Protein AF-A0AAN9UQK8-F1 (afdb_monomer_lite)

Radius of gyration: 13.16 Å; chains: 1; bounding box: 25×40×31 Å

Organism: NCBI:txid117547

Secondary structure (DSSP, 8-state):
-----HHHHHHHHHTT--SEEEEEES-HHHHHHHHHHHTTSSSEEEEEE--SS-HHHHHHHHHHHHT-TTS----

Sequence (75 aa):
MSFESPRKTATAIATGQPDLIVLAGRHLSKVQETADALKETSTKVRGLQLELISQRAVRAAANAIDAWDDVPRSY

pLDDT: mean 84.01, std 12.2, range [35.19, 94.25]

Structure (mmCIF, N/CA/C/O backbone):
data_AF-A0AAN9UQK8-F1
#
_entry.id   AF-A0AAN9UQK8-F1
#
loop_
_atom_site.group_PDB
_atom_site.id
_atom_site.type_symbol
_atom_site.label_atom_id
_atom_site.label_alt_id
_atom_site.label_comp_id
_atom_site.label_asym_id
_atom_site.label_entity_id
_atom_site.label_seq_id
_atom_site.pdbx_PDB_ins_code
_atom_site.Cartn_x
_atom_site.Cartn_y
_atom_site.Cartn_z
_atom_site.occupancy
_atom_site.B_iso_or_equiv
_atom_site.auth_seq_id
_atom_site.auth_comp_id
_atom_site.auth_asym_id
_atom_site.auth_atom_id
_atom_site.pdbx_PDB_model_num
ATOM 1 N N . MET A 1 1 ? -2.875 26.193 -9.290 1.00 35.19 1 MET A N 1
ATOM 2 C CA . MET A 1 1 ? -3.491 24.851 -9.293 1.00 35.19 1 MET A CA 1
ATOM 3 C C . MET A 1 1 ? -2.838 24.063 -8.173 1.00 35.19 1 MET A C 1
ATOM 5 O O . MET A 1 1 ? -1.687 23.670 -8.312 1.00 35.19 1 MET A O 1
ATOM 9 N N . SER A 1 2 ? -3.487 23.982 -7.012 1.00 44.75 2 SER A N 1
ATOM 10 C CA . SER A 1 2 ? -2.934 23.276 -5.854 1.00 44.75 2 SER A CA 1
ATOM 11 C C . SER A 1 2 ? -2.896 21.790 -6.185 1.00 44.75 2 SER A C 1
ATOM 13 O O . SER A 1 2 ? -3.948 21.184 -6.352 1.00 44.75 2 SER A O 1
ATOM 15 N N . PHE A 1 3 ? -1.700 21.222 -6.344 1.00 41.44 3 PHE A N 1
ATOM 16 C CA . PHE A 1 3 ? -1.541 19.773 -6.409 1.00 41.44 3 PHE A CA 1
ATOM 17 C C . PHE A 1 3 ? -2.073 19.217 -5.091 1.00 41.44 3 PHE A C 1
ATOM 19 O O . PHE A 1 3 ? -1.522 19.482 -4.023 1.00 41.44 3 PHE A O 1
ATOM 26 N N . GLU A 1 4 ? -3.204 18.532 -5.159 1.00 53.47 4 GLU A N 1
ATOM 27 C CA . GLU A 1 4 ? -3.813 17.902 -4.005 1.00 53.47 4 GLU A CA 1
ATOM 28 C C . GLU A 1 4 ? -2.845 16.824 -3.510 1.00 53.47 4 GLU A C 1
ATOM 30 O O . GLU A 1 4 ? -2.526 15.875 -4.227 1.00 53.47 4 GLU A O 1
ATOM 35 N N . SER A 1 5 ? -2.250 17.046 -2.334 1.00 67.12 5 SER A N 1
ATOM 36 C CA . SER A 1 5 ? -1.207 16.160 -1.822 1.00 67.12 5 SER A CA 1
ATOM 37 C C . SER A 1 5 ? -1.756 14.735 -1.707 1.00 67.12 5 SER A C 1
ATOM 39 O O . SER A 1 5 ? -2.826 14.568 -1.122 1.00 67.12 5 SER A O 1
ATOM 41 N N . PRO A 1 6 ? -1.024 13.699 -2.156 1.00 66.19 6 PRO A N 1
ATOM 42 C CA . PRO A 1 6 ? -1.486 12.304 -2.137 1.00 66.19 6 PRO A CA 1
ATOM 43 C C . PRO A 1 6 ? -1.934 11.810 -0.748 1.00 66.19 6 PRO A C 1
ATOM 45 O O . PRO A 1 6 ? -2.759 10.905 -0.647 1.00 66.19 6 PRO A O 1
ATOM 48 N N . ARG A 1 7 ? -1.473 12.460 0.332 1.00 72.75 7 ARG A N 1
ATOM 49 C CA . ARG A 1 7 ? -1.986 12.253 1.697 1.00 72.75 7 ARG A CA 1
ATOM 50 C C . ARG A 1 7 ? -3.477 12.568 1.845 1.00 72.75 7 ARG A C 1
ATOM 52 O O . ARG A 1 7 ? -4.172 11.796 2.488 1.00 72.75 7 ARG A O 1
ATOM 59 N N . LYS A 1 8 ? -3.983 13.663 1.262 1.00 78.56 8 LYS A N 1
ATOM 60 C CA . LYS A 1 8 ? -5.395 14.062 1.412 1.00 78.56 8 LYS A CA 1
ATOM 61 C C . LYS A 1 8 ? -6.341 13.023 0.821 1.00 78.56 8 LYS A C 1
ATOM 63 O O . LYS A 1 8 ? -7.323 12.672 1.466 1.00 78.56 8 LYS A O 1
ATOM 68 N N . THR A 1 9 ? -6.021 12.499 -0.360 1.00 82.56 9 THR A N 1
ATOM 69 C CA . THR A 1 9 ? -6.812 11.445 -1.005 1.00 82.56 9 THR A CA 1
ATOM 70 C C . THR A 1 9 ? -6.821 10.174 -0.163 1.00 82.56 9 THR A C 1
ATOM 72 O O . THR A 1 9 ? -7.881 9.602 0.067 1.00 82.56 9 THR A O 1
ATOM 75 N N . ALA A 1 10 ? -5.663 9.760 0.357 1.00 81.50 10 ALA A N 1
ATOM 76 C CA . ALA A 1 10 ? -5.574 8.556 1.176 1.00 81.50 10 ALA A CA 1
ATOM 77 C C . ALA A 1 10 ? -6.363 8.685 2.494 1.00 81.50 10 ALA A C 1
ATOM 79 O O . ALA A 1 10 ? -7.080 7.761 2.869 1.00 81.50 10 ALA A O 1
ATOM 80 N N . THR A 1 11 ? -6.311 9.847 3.156 1.00 82.94 11 THR A N 1
ATOM 81 C CA . THR A 1 11 ? -7.125 10.116 4.353 1.00 82.94 11 THR A CA 1
ATOM 82 C C . THR A 1 11 ? -8.619 10.131 4.032 1.00 82.94 11 THR A C 1
ATOM 84 O O . THR A 1 11 ? -9.401 9.573 4.793 1.00 82.94 11 THR A O 1
ATOM 87 N N . ALA A 1 12 ? -9.023 10.715 2.899 1.00 85.88 12 ALA A N 1
ATOM 88 C CA . ALA A 1 12 ? -10.420 10.721 2.468 1.00 85.88 12 ALA A CA 1
ATOM 89 C C . ALA A 1 12 ? -10.950 9.314 2.147 1.00 85.88 12 ALA A C 1
ATOM 91 O O . ALA A 1 12 ? -12.115 9.044 2.398 1.00 85.88 12 ALA A O 1
ATOM 92 N N . ILE A 1 13 ? -10.112 8.409 1.635 1.00 86.00 13 ILE A N 1
ATOM 93 C CA . ILE A 1 13 ? -10.487 7.003 1.415 1.00 86.00 13 ILE A CA 1
ATOM 94 C C . ILE A 1 13 ? -10.600 6.257 2.751 1.00 86.00 13 ILE A C 1
ATOM 96 O O . ILE A 1 13 ? -11.525 5.470 2.939 1.00 86.00 13 ILE A O 1
ATOM 100 N N . ALA A 1 14 ? -9.701 6.532 3.699 1.00 86.19 14 ALA A N 1
ATOM 101 C CA . ALA A 1 14 ? -9.715 5.885 5.009 1.00 86.19 14 ALA A CA 1
ATOM 102 C C . ALA A 1 14 ? -10.978 6.200 5.836 1.00 86.19 14 ALA A C 1
ATOM 104 O O . ALA A 1 14 ? -11.367 5.391 6.675 1.00 86.19 14 ALA A O 1
ATOM 105 N N . THR A 1 15 ? -11.674 7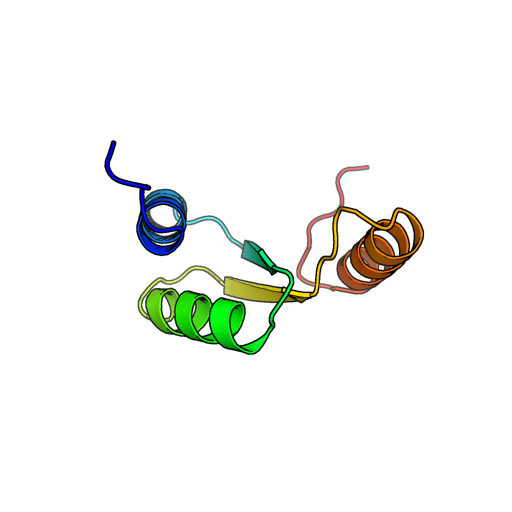.319 5.584 1.00 86.00 15 THR A N 1
ATOM 106 C CA . THR A 1 15 ? -12.965 7.607 6.249 1.00 86.00 15 THR A CA 1
ATOM 107 C C . THR A 1 15 ? -14.061 6.609 5.876 1.00 86.00 15 THR A C 1
ATOM 109 O O . THR A 1 15 ? -14.961 6.373 6.678 1.00 86.00 15 THR A O 1
ATOM 112 N N . GLY A 1 16 ? -13.961 5.985 4.698 1.00 85.69 16 GLY A N 1
ATOM 113 C CA . GLY A 1 16 ? -14.842 4.904 4.262 1.00 85.69 16 GLY A CA 1
ATOM 114 C C . GLY A 1 16 ? -14.577 3.566 4.954 1.00 85.69 16 GLY A C 1
ATOM 115 O O . GLY A 1 16 ? -15.248 2.596 4.626 1.00 85.69 16 GLY A O 1
ATOM 116 N N . GLN A 1 17 ? -13.605 3.510 5.876 1.00 84.81 17 GLN A N 1
ATOM 117 C CA . GLN A 1 17 ? -13.201 2.316 6.625 1.00 84.81 17 GLN A CA 1
ATOM 118 C C . GLN A 1 17 ? -13.023 1.068 5.742 1.00 84.81 17 GLN A C 1
ATOM 120 O O . GLN A 1 17 ? -13.590 0.018 6.043 1.00 84.81 17 GLN A O 1
ATOM 125 N N . PRO A 1 18 ? -12.255 1.147 4.639 1.00 88.88 18 PRO A N 1
ATOM 126 C CA . PRO A 1 18 ? -11.937 -0.051 3.880 1.00 88.88 18 PRO A CA 1
ATOM 127 C C . PRO A 1 18 ? -11.100 -1.006 4.740 1.00 88.88 18 PRO A C 1
ATOM 129 O O . PRO A 1 18 ? -10.321 -0.571 5.595 1.00 88.88 18 PRO A O 1
ATOM 132 N N . ASP A 1 19 ? -11.205 -2.302 4.456 1.00 88.38 19 ASP A N 1
ATOM 133 C CA . ASP A 1 19 ? -10.424 -3.327 5.156 1.00 88.38 19 ASP A CA 1
ATOM 134 C C . ASP A 1 19 ? -8.916 -3.194 4.882 1.00 88.38 19 ASP A C 1
ATOM 136 O O . ASP A 1 19 ? -8.089 -3.468 5.755 1.00 88.38 19 ASP A O 1
ATOM 140 N N . LEU A 1 20 ? -8.550 -2.749 3.673 1.00 89.56 20 LEU A N 1
ATOM 141 C CA . LEU A 1 20 ? -7.168 -2.606 3.221 1.00 89.56 20 LEU A CA 1
ATOM 142 C C . LEU A 1 20 ? -7.004 -1.432 2.244 1.00 89.56 20 LEU A C 1
ATOM 144 O O . LEU A 1 20 ? -7.730 -1.320 1.259 1.00 89.56 20 LEU A O 1
ATOM 148 N N . ILE A 1 21 ? -5.978 -0.609 2.466 1.00 91.12 21 ILE A N 1
ATOM 149 C CA . ILE A 1 21 ? -5.470 0.378 1.505 1.00 91.12 21 ILE A CA 1
ATOM 150 C C . ILE A 1 21 ? -4.068 -0.037 1.053 1.00 91.12 21 ILE A C 1
ATOM 152 O O . ILE A 1 21 ? -3.160 -0.218 1.868 1.00 91.12 21 ILE A O 1
ATOM 156 N N . VAL A 1 22 ? -3.870 -0.128 -0.264 1.00 91.75 22 VAL A N 1
ATOM 157 C CA . VAL A 1 22 ? -2.554 -0.360 -0.875 1.00 91.75 22 VAL A CA 1
ATOM 158 C C . VAL A 1 22 ? -2.002 0.961 -1.405 1.00 91.75 22 VAL A C 1
ATOM 160 O O . VAL A 1 22 ? -2.500 1.514 -2.383 1.00 91.75 22 VAL A O 1
ATOM 163 N N . LEU A 1 23 ? -0.956 1.474 -0.762 1.00 91.62 23 LEU A N 1
ATOM 164 C CA . LEU A 1 23 ? -0.265 2.687 -1.187 1.00 91.62 23 LEU A CA 1
ATOM 165 C C . LEU A 1 23 ? 0.849 2.327 -2.169 1.00 91.62 23 LEU A C 1
ATOM 167 O O . LEU A 1 23 ? 1.932 1.896 -1.772 1.00 91.62 23 LEU A O 1
ATOM 171 N N . ALA A 1 24 ? 0.587 2.515 -3.459 1.00 91.88 24 ALA A N 1
ATOM 172 C CA . ALA A 1 24 ? 1.545 2.227 -4.516 1.00 91.88 24 ALA A CA 1
ATOM 173 C C . ALA A 1 24 ? 2.358 3.470 -4.903 1.00 91.88 24 ALA A C 1
ATOM 175 O O . ALA A 1 24 ? 1.802 4.520 -5.229 1.00 91.88 24 ALA A O 1
ATOM 176 N N . GLY A 1 25 ? 3.686 3.361 -4.909 1.00 90.38 25 GLY A N 1
ATOM 177 C CA . GLY A 1 25 ? 4.548 4.472 -5.300 1.00 90.38 25 GLY A CA 1
ATOM 178 C C . GLY A 1 25 ? 5.963 4.057 -5.679 1.00 90.38 25 GLY A C 1
ATOM 179 O O . GLY A 1 25 ? 6.446 2.990 -5.313 1.00 90.38 25 GLY A O 1
ATOM 180 N N . ARG A 1 26 ? 6.663 4.938 -6.400 1.00 89.38 26 ARG A N 1
ATOM 181 C CA . ARG A 1 26 ? 8.035 4.677 -6.876 1.00 89.38 26 ARG A CA 1
ATOM 182 C C . ARG A 1 26 ? 9.067 4.613 -5.747 1.00 89.38 26 ARG A C 1
ATOM 184 O O . ARG A 1 26 ? 10.052 3.884 -5.847 1.00 89.38 26 ARG A O 1
ATOM 191 N N . HIS A 1 27 ? 8.843 5.387 -4.685 1.00 89.25 27 HIS A N 1
ATOM 192 C CA . HIS A 1 27 ? 9.748 5.502 -3.543 1.00 89.25 27 HIS A CA 1
ATOM 193 C C . HIS A 1 27 ? 9.061 5.000 -2.281 1.00 89.25 27 HIS A C 1
ATOM 195 O O . HIS A 1 27 ? 8.150 5.653 -1.770 1.00 89.25 27 HIS A O 1
ATOM 201 N N . LEU A 1 28 ? 9.545 3.874 -1.757 1.00 86.75 28 LEU A N 1
ATOM 202 C CA . LEU A 1 28 ? 9.011 3.268 -0.538 1.00 86.75 28 LEU A CA 1
ATOM 203 C C . LEU A 1 28 ? 9.071 4.211 0.668 1.00 86.75 28 LEU A C 1
ATOM 205 O O . LEU A 1 28 ? 8.153 4.206 1.473 1.00 86.75 28 LEU A O 1
ATOM 209 N N . SER A 1 29 ? 10.080 5.081 0.761 1.00 87.12 29 SER A N 1
ATOM 210 C CA . SER A 1 29 ? 10.189 6.061 1.850 1.00 87.12 29 SER A CA 1
ATOM 211 C C . SER A 1 29 ? 9.004 7.033 1.902 1.00 87.12 29 SER A C 1
ATOM 213 O O . SER A 1 29 ? 8.420 7.238 2.961 1.00 87.12 29 SER A O 1
ATOM 215 N N . LYS A 1 30 ? 8.590 7.580 0.752 1.00 86.19 30 LYS A N 1
ATOM 216 C CA . LYS A 1 30 ? 7.434 8.493 0.659 1.00 86.19 30 LYS A CA 1
ATOM 217 C C . LYS A 1 30 ? 6.101 7.769 0.863 1.00 86.19 30 LYS A C 1
ATOM 219 O O . LYS A 1 30 ? 5.152 8.335 1.405 1.00 86.19 30 LYS A O 1
ATOM 224 N N . VAL A 1 31 ? 6.034 6.515 0.418 1.00 88.75 31 VAL A N 1
ATOM 225 C CA . VAL A 1 31 ? 4.888 5.633 0.666 1.00 88.75 31 VAL A CA 1
ATOM 226 C C . VAL A 1 31 ? 4.749 5.365 2.163 1.00 88.75 31 VAL A C 1
ATOM 228 O O . VAL A 1 31 ? 3.653 5.501 2.697 1.00 88.75 31 VAL A O 1
ATOM 231 N N . GLN A 1 32 ? 5.854 5.070 2.850 1.00 87.25 32 GLN A N 1
ATOM 232 C CA . GLN A 1 32 ? 5.863 4.809 4.284 1.00 87.25 32 GLN A CA 1
ATOM 233 C C . GLN A 1 32 ? 5.450 6.043 5.091 1.00 87.25 32 GLN A C 1
ATOM 235 O O . GLN A 1 32 ? 4.607 5.922 5.967 1.00 87.25 32 GLN A O 1
ATOM 240 N N . GLU A 1 33 ? 5.933 7.236 4.736 1.00 88.12 33 GLU A N 1
ATOM 241 C CA . GLU A 1 33 ? 5.508 8.491 5.378 1.00 88.12 33 GLU A CA 1
ATOM 242 C C . GLU A 1 33 ? 3.985 8.707 5.280 1.00 88.12 33 GLU A C 1
ATOM 244 O O . GLU A 1 33 ? 3.339 9.208 6.204 1.00 88.12 33 GLU A O 1
ATOM 249 N N . THR A 1 34 ? 3.391 8.306 4.152 1.00 86.19 34 THR A N 1
ATOM 250 C CA . THR A 1 34 ? 1.938 8.356 3.942 1.00 86.19 34 THR A CA 1
ATOM 251 C C . THR A 1 34 ? 1.219 7.236 4.696 1.00 86.19 34 THR A C 1
ATOM 253 O O . THR A 1 34 ? 0.141 7.471 5.226 1.00 86.19 34 THR A O 1
ATOM 256 N N . ALA A 1 35 ? 1.805 6.043 4.806 1.00 87.62 35 ALA A N 1
ATOM 257 C CA . ALA A 1 35 ? 1.252 4.958 5.616 1.00 87.62 35 ALA A CA 1
ATOM 258 C C . ALA A 1 35 ? 1.250 5.316 7.109 1.00 87.62 35 ALA A C 1
ATOM 260 O O . ALA A 1 35 ? 0.261 5.094 7.801 1.00 87.62 35 ALA A O 1
ATOM 261 N N . ASP A 1 36 ? 2.324 5.943 7.588 1.00 87.31 36 ASP A N 1
ATOM 262 C CA . ASP A 1 36 ? 2.456 6.409 8.966 1.00 87.31 36 ASP A CA 1
ATOM 263 C C . ASP A 1 36 ? 1.390 7.458 9.315 1.00 87.31 36 ASP A C 1
ATOM 265 O O . ASP A 1 36 ? 0.890 7.472 10.435 1.00 87.31 36 ASP A O 1
ATOM 269 N N . ALA A 1 37 ? 0.970 8.272 8.340 1.00 85.62 37 ALA A N 1
ATOM 270 C CA . ALA A 1 37 ? -0.149 9.209 8.471 1.00 85.62 37 ALA A CA 1
ATOM 271 C C . ALA A 1 37 ? -1.489 8.553 8.800 1.00 85.62 37 ALA A C 1
ATOM 273 O O . ALA A 1 37 ? -2.365 9.185 9.383 1.00 85.62 37 ALA A O 1
ATOM 274 N N . LEU A 1 38 ? -1.674 7.334 8.301 1.00 84.44 38 LEU A N 1
ATOM 275 C CA . LEU A 1 38 ? -2.938 6.610 8.318 1.00 84.44 38 LEU A CA 1
ATOM 276 C C . LEU A 1 38 ? -2.973 5.577 9.446 1.00 84.44 38 LEU A C 1
ATOM 278 O O . LEU A 1 38 ? -4.002 4.938 9.631 1.00 84.44 38 LEU A O 1
ATOM 282 N N . LYS A 1 39 ? -1.892 5.438 10.228 1.00 81.75 39 LYS A N 1
ATOM 283 C CA . LYS A 1 39 ? -1.829 4.534 11.390 1.00 81.75 39 LYS A CA 1
ATOM 284 C C . LYS A 1 39 ? -2.901 4.812 12.438 1.00 81.75 39 LYS A C 1
ATOM 286 O O . LYS A 1 39 ? -3.252 3.907 13.181 1.00 81.75 39 LYS A O 1
ATOM 291 N N . GLU A 1 40 ? -3.399 6.044 12.509 1.00 78.25 40 GLU A N 1
ATOM 292 C CA . GLU A 1 40 ? -4.472 6.408 13.441 1.00 78.25 40 GLU A CA 1
ATOM 293 C C . GLU A 1 40 ? -5.860 5.954 12.965 1.00 78.25 40 GLU A C 1
ATOM 295 O O . GLU A 1 40 ? -6.841 6.068 13.694 1.00 78.25 40 GLU A O 1
ATOM 300 N N . THR A 1 41 ? -5.958 5.423 11.745 1.00 80.38 41 THR A N 1
ATOM 301 C CA . THR A 1 41 ? -7.189 4.833 11.215 1.00 80.38 41 THR A CA 1
ATOM 302 C C . THR A 1 41 ? -7.225 3.334 11.514 1.00 80.38 41 THR A C 1
ATOM 304 O O . THR A 1 41 ? -6.188 2.681 11.595 1.00 80.38 41 THR A O 1
ATOM 307 N N . SER A 1 42 ? -8.420 2.759 11.666 1.00 82.88 42 SER A N 1
ATOM 308 C CA . SER A 1 42 ? -8.605 1.312 11.879 1.00 82.88 42 SER A CA 1
ATOM 309 C C . SER A 1 42 ? -8.316 0.461 10.632 1.00 82.88 42 SER A C 1
ATOM 311 O O . SER A 1 42 ? -8.331 -0.767 10.701 1.00 82.88 42 SER A O 1
ATOM 313 N N . THR A 1 43 ? -8.058 1.101 9.493 1.00 87.19 43 THR A N 1
ATOM 314 C CA . THR A 1 43 ? -7.804 0.467 8.201 1.00 87.19 43 THR A CA 1
ATOM 315 C C . THR A 1 43 ? -6.380 -0.078 8.115 1.00 87.19 43 THR A C 1
ATOM 317 O O . THR A 1 43 ? -5.410 0.617 8.426 1.00 87.19 43 THR A O 1
ATOM 320 N N . LYS A 1 44 ? -6.216 -1.306 7.604 1.00 89.50 44 LYS A N 1
ATOM 321 C CA . LYS A 1 44 ? -4.883 -1.844 7.299 1.00 89.50 44 LYS A CA 1
ATOM 322 C C . LYS A 1 44 ? -4.273 -1.080 6.124 1.00 89.50 44 LYS A C 1
ATOM 324 O O . LYS A 1 44 ? -4.923 -0.878 5.100 1.00 89.50 44 LYS A O 1
ATOM 329 N N . VAL A 1 45 ? -2.997 -0.714 6.226 1.00 91.12 45 VAL A N 1
ATOM 330 C CA . VAL A 1 45 ? -2.272 -0.027 5.148 1.00 91.12 45 VAL A CA 1
ATOM 331 C C . VAL A 1 45 ? -1.027 -0.820 4.771 1.00 91.12 45 VAL A C 1
ATOM 333 O O . VAL A 1 45 ? -0.213 -1.149 5.632 1.00 91.12 45 VAL A O 1
ATOM 336 N N . ARG A 1 46 ? -0.854 -1.108 3.477 1.00 91.25 46 ARG A N 1
ATOM 337 C CA . ARG A 1 46 ? 0.352 -1.749 2.927 1.00 91.25 46 ARG A CA 1
ATOM 338 C C . ARG A 1 46 ? 0.994 -0.862 1.869 1.00 91.25 46 ARG A C 1
ATOM 340 O O . ARG A 1 46 ? 0.317 -0.346 0.984 1.00 91.25 46 ARG A O 1
ATOM 347 N N . GLY A 1 47 ? 2.311 -0.700 1.951 1.00 91.25 47 GLY A N 1
ATOM 348 C CA . GLY A 1 47 ? 3.094 -0.025 0.921 1.00 91.25 47 GLY A CA 1
ATOM 349 C C . GLY 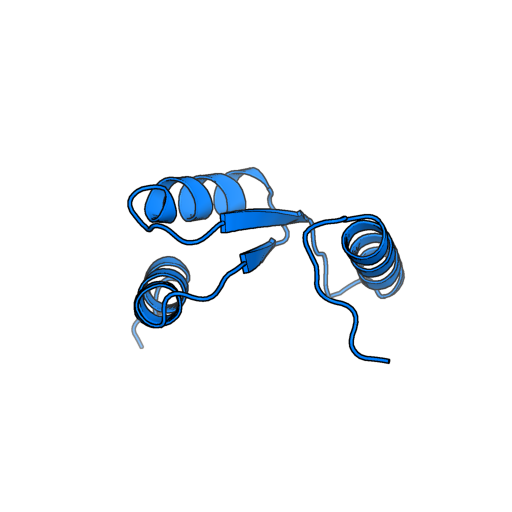A 1 47 ? 3.482 -0.980 -0.206 1.00 91.25 47 GLY A C 1
ATOM 350 O O . GLY A 1 47 ? 3.883 -2.113 0.051 1.00 91.25 47 GLY A O 1
ATOM 351 N N . LEU A 1 48 ? 3.406 -0.5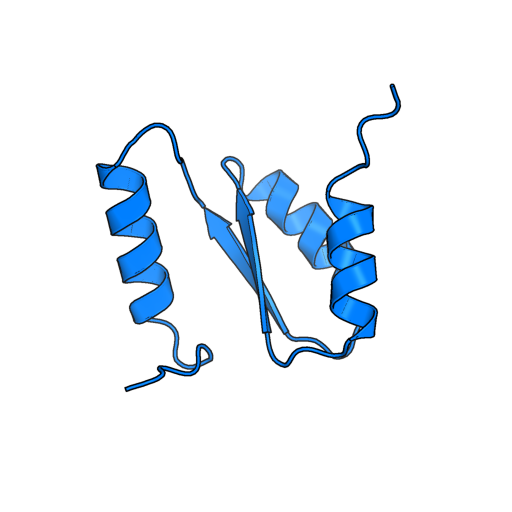11 -1.449 1.00 92.38 48 LEU A N 1
ATOM 352 C CA . LEU A 1 48 ? 3.841 -1.245 -2.633 1.00 92.38 48 LEU A CA 1
ATOM 353 C C . LEU A 1 48 ? 4.792 -0.384 -3.456 1.00 92.38 48 LEU A C 1
ATOM 355 O O . LEU A 1 48 ? 4.452 0.731 -3.859 1.00 92.38 48 LEU A O 1
ATOM 359 N N . GLN A 1 49 ? 5.977 -0.914 -3.754 1.00 91.69 49 GLN A N 1
ATOM 360 C CA . GLN A 1 49 ? 6.832 -0.274 -4.740 1.00 91.69 49 GLN A CA 1
ATOM 361 C C . GLN A 1 49 ? 6.272 -0.544 -6.135 1.00 91.69 49 GLN A C 1
ATOM 363 O O . GLN A 1 49 ? 6.216 -1.689 -6.576 1.00 91.69 49 GLN A O 1
ATOM 368 N N . LEU A 1 50 ? 5.871 0.517 -6.828 1.00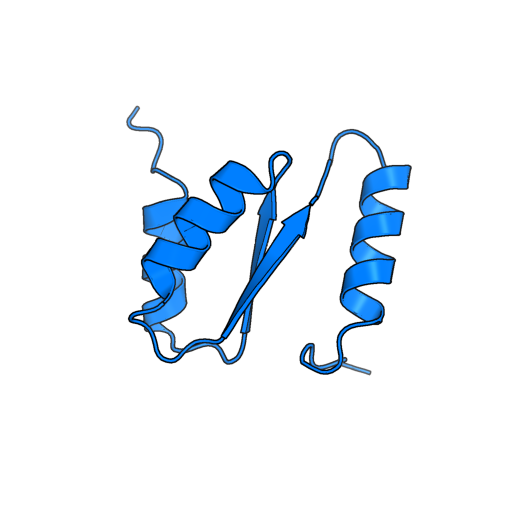 92.00 50 LEU A N 1
ATOM 369 C CA . LEU A 1 50 ? 5.302 0.432 -8.165 1.00 92.00 50 LEU A CA 1
ATOM 370 C C . LEU A 1 50 ? 5.952 1.466 -9.074 1.00 92.00 50 LEU A C 1
ATOM 372 O O . LEU A 1 50 ? 5.977 2.664 -8.784 1.00 92.00 50 LEU A O 1
ATOM 376 N N . GLU A 1 51 ? 6.454 0.977 -10.199 1.00 90.44 51 GLU A N 1
ATOM 377 C CA . GLU A 1 51 ? 6.951 1.791 -11.294 1.00 90.44 51 GLU A CA 1
ATOM 378 C C . GLU A 1 51 ? 6.045 1.514 -12.503 1.00 90.44 51 GLU A C 1
ATOM 380 O O . GLU A 1 51 ? 5.959 0.380 -12.970 1.00 90.44 51 GLU A O 1
ATOM 385 N N . LEU A 1 52 ? 5.304 2.537 -12.939 1.00 92.00 52 LEU A N 1
ATOM 386 C CA . LEU A 1 52 ? 4.269 2.417 -13.973 1.00 92.00 52 LEU A CA 1
ATOM 387 C C . LEU A 1 52 ? 4.810 2.590 -15.399 1.00 92.00 52 LEU A C 1
ATOM 389 O O . LEU A 1 52 ? 4.138 2.204 -16.351 1.00 92.00 52 LEU A O 1
ATOM 393 N N . ILE A 1 53 ? 6.004 3.164 -15.561 1.00 92.50 53 ILE A N 1
ATOM 394 C CA . ILE A 1 53 ? 6.673 3.337 -16.857 1.00 92.50 53 ILE A CA 1
ATOM 395 C C . ILE A 1 53 ? 7.174 1.976 -17.382 1.00 92.50 53 ILE A C 1
ATOM 397 O O . ILE A 1 53 ? 7.266 1.761 -18.589 1.00 92.50 53 ILE A O 1
ATOM 401 N N . SER A 1 54 ? 7.454 1.022 -16.491 1.00 93.06 54 SER A N 1
ATOM 402 C CA . SER A 1 54 ? 7.946 -0.316 -16.808 1.00 93.06 54 SER A CA 1
ATOM 403 C C . SER A 1 54 ? 6.877 -1.383 -16.598 1.00 93.06 54 SER A C 1
ATOM 405 O O . SER A 1 54 ? 6.589 -1.805 -15.481 1.00 93.06 54 SER A O 1
ATOM 407 N N . GLN A 1 55 ? 6.369 -1.950 -17.693 1.00 94.06 55 GLN A N 1
ATOM 408 C CA . GLN A 1 55 ? 5.416 -3.066 -17.643 1.00 94.06 55 GLN A CA 1
ATOM 409 C C . GLN A 1 55 ? 5.965 -4.289 -16.877 1.00 94.06 55 GLN A C 1
ATOM 411 O O . GLN A 1 55 ? 5.209 -5.039 -16.260 1.00 94.06 55 GLN A O 1
ATOM 416 N N . ARG A 1 56 ? 7.291 -4.499 -16.895 1.00 93.75 56 ARG A N 1
ATOM 417 C CA . ARG A 1 56 ? 7.948 -5.541 -16.092 1.00 93.75 56 ARG A CA 1
ATOM 418 C C . ARG A 1 56 ? 7.831 -5.243 -14.598 1.00 93.75 56 ARG A C 1
ATOM 420 O O . ARG A 1 56 ? 7.549 -6.162 -13.836 1.00 93.75 56 ARG A O 1
ATOM 427 N N . ALA A 1 57 ? 8.032 -3.991 -14.192 1.00 90.44 57 ALA A N 1
ATOM 428 C CA . ALA A 1 57 ? 7.872 -3.582 -12.801 1.00 90.44 57 ALA A CA 1
ATOM 429 C C . ALA A 1 57 ? 6.407 -3.681 -12.354 1.00 90.44 57 ALA A C 1
ATOM 431 O O . ALA A 1 57 ? 6.146 -4.179 -11.264 1.00 90.44 57 ALA A O 1
ATOM 432 N N . VAL A 1 58 ? 5.455 -3.324 -13.223 1.00 93.38 58 VAL A N 1
ATOM 433 C CA . VAL A 1 58 ? 4.018 -3.516 -12.966 1.00 93.38 58 VAL A CA 1
ATOM 434 C C . VAL A 1 58 ? 3.685 -4.990 -12.734 1.00 93.38 58 VAL A C 1
A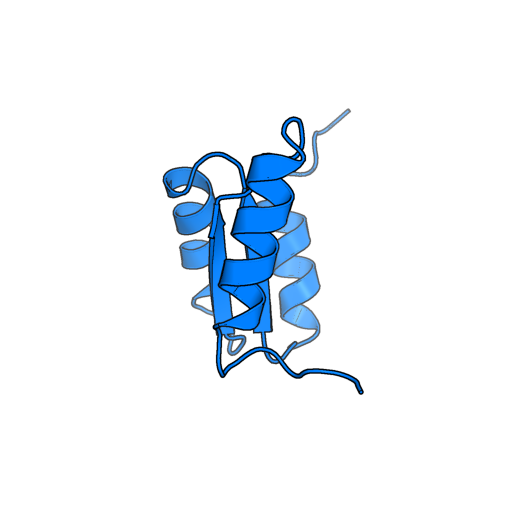TOM 436 O O . VAL A 1 58 ? 3.048 -5.317 -11.738 1.00 93.38 58 VAL A O 1
ATOM 439 N N . ARG A 1 59 ? 4.159 -5.900 -13.598 1.00 94.25 59 ARG A N 1
ATOM 440 C CA . ARG A 1 59 ? 3.950 -7.347 -13.408 1.00 94.25 59 ARG A CA 1
ATOM 441 C C . ARG A 1 59 ? 4.572 -7.868 -12.114 1.00 94.25 59 ARG A C 1
ATOM 443 O O . ARG A 1 59 ? 3.954 -8.670 -11.426 1.00 94.25 59 ARG A O 1
ATOM 450 N N . ALA A 1 60 ? 5.771 -7.404 -11.766 1.00 92.38 60 ALA A N 1
ATOM 451 C CA . ALA A 1 60 ? 6.406 -7.780 -10.506 1.00 92.38 60 ALA A CA 1
ATOM 452 C C . ALA A 1 60 ? 5.595 -7.300 -9.289 1.00 92.38 60 ALA A C 1
ATOM 454 O O . ALA A 1 60 ? 5.432 -8.050 -8.330 1.00 92.38 60 ALA A O 1
ATOM 455 N N . ALA A 1 61 ? 5.053 -6.082 -9.345 1.00 91.56 61 ALA A N 1
ATOM 456 C CA . ALA A 1 61 ? 4.209 -5.530 -8.292 1.00 91.56 61 ALA A CA 1
ATOM 457 C C . ALA A 1 61 ? 2.862 -6.265 -8.175 1.00 91.56 61 ALA A C 1
ATOM 459 O O . ALA A 1 61 ? 2.416 -6.526 -7.062 1.00 91.56 61 ALA A O 1
ATOM 460 N N . ALA A 1 62 ? 2.249 -6.655 -9.298 1.00 91.19 62 ALA A N 1
ATOM 461 C CA . ALA A 1 62 ? 1.040 -7.480 -9.306 1.00 91.19 62 ALA A CA 1
ATOM 462 C C . ALA A 1 62 ? 1.287 -8.846 -8.648 1.00 91.19 62 ALA A C 1
ATOM 464 O O . ALA A 1 62 ? 0.579 -9.204 -7.715 1.00 91.19 62 ALA A O 1
ATOM 465 N N . ASN A 1 63 ? 2.366 -9.542 -9.027 1.00 91.56 63 ASN A N 1
ATOM 466 C CA . ASN A 1 63 ? 2.744 -10.811 -8.396 1.00 91.56 63 ASN A CA 1
ATOM 467 C C . ASN A 1 63 ? 3.006 -10.663 -6.886 1.00 91.56 63 ASN A C 1
ATOM 469 O O . ASN A 1 63 ? 2.744 -11.585 -6.118 1.00 91.56 63 ASN A O 1
ATOM 473 N N . ALA A 1 64 ? 3.543 -9.517 -6.452 1.00 91.38 64 ALA A N 1
ATOM 474 C CA . ALA A 1 64 ? 3.745 -9.240 -5.035 1.00 91.38 64 ALA A CA 1
ATOM 475 C C . ALA A 1 64 ? 2.412 -9.082 -4.288 1.00 91.38 64 ALA A C 1
ATOM 477 O O . ALA A 1 64 ? 2.280 -9.631 -3.198 1.00 91.38 64 ALA A O 1
ATOM 478 N N . ILE A 1 65 ? 1.434 -8.379 -4.874 1.00 90.81 65 ILE A N 1
ATOM 479 C CA . ILE A 1 65 ? 0.071 -8.268 -4.329 1.00 90.81 65 ILE A CA 1
ATOM 480 C C . ILE A 1 65 ? -0.600 -9.645 -4.286 1.00 90.81 65 ILE A C 1
ATOM 482 O O . ILE A 1 65 ? -1.198 -9.994 -3.272 1.00 90.81 65 ILE A O 1
ATOM 486 N N . ASP A 1 66 ? -0.468 -10.446 -5.345 1.00 88.62 66 ASP A N 1
ATOM 487 C CA . ASP A 1 66 ? -1.063 -11.784 -5.421 1.00 88.62 66 ASP A CA 1
ATOM 488 C C . ASP A 1 66 ? -0.535 -12.728 -4.337 1.00 88.62 66 ASP A C 1
ATOM 490 O O . ASP A 1 66 ? -1.237 -13.659 -3.948 1.00 88.62 66 ASP A O 1
ATOM 494 N N . ALA A 1 67 ? 0.670 -12.491 -3.818 1.00 88.50 67 ALA A N 1
ATOM 495 C CA . ALA A 1 67 ? 1.247 -13.251 -2.714 1.00 88.50 67 ALA A CA 1
ATOM 496 C C . ALA A 1 67 ? 0.772 -12.788 -1.321 1.00 88.50 67 ALA A C 1
ATOM 498 O O . ALA A 1 67 ? 1.186 -13.369 -0.321 1.00 88.50 67 ALA A O 1
ATOM 499 N N . TRP A 1 68 ? -0.048 -11.736 -1.216 1.00 90.81 68 TRP A N 1
ATOM 500 C CA . TRP A 1 68 ? -0.551 -11.247 0.069 1.00 90.81 68 TRP A CA 1
ATOM 501 C C . TRP A 1 68 ? -1.829 -11.973 0.491 1.00 90.81 68 TRP A C 1
ATOM 503 O O . TRP A 1 68 ? -2.803 -12.028 -0.255 1.00 90.81 68 TRP A O 1
ATOM 513 N N . ASP A 1 69 ? -1.853 -12.453 1.734 1.00 86.00 69 ASP A N 1
ATOM 514 C CA . ASP A 1 69 ? -3.025 -13.129 2.312 1.00 86.00 69 ASP A CA 1
ATOM 515 C C . ASP A 1 69 ? -4.169 -12.164 2.664 1.00 86.00 69 ASP A C 1
ATOM 517 O O . ASP A 1 69 ? -5.324 -12.566 2.755 1.00 86.00 69 ASP A O 1
ATOM 521 N N . ASP A 1 70 ? -3.855 -10.878 2.851 1.00 83.69 70 ASP A N 1
ATOM 522 C CA . ASP A 1 70 ? -4.820 -9.843 3.243 1.00 83.69 70 ASP A CA 1
ATOM 523 C C . ASP A 1 70 ? -5.606 -9.246 2.059 1.00 83.69 70 ASP A C 1
ATOM 525 O O . ASP A 1 70 ? -6.437 -8.363 2.270 1.00 83.69 70 ASP A O 1
ATOM 529 N N . VAL A 1 71 ? -5.329 -9.659 0.817 1.00 83.31 71 VAL A N 1
ATOM 530 C CA . VAL A 1 71 ? -6.000 -9.118 -0.376 1.00 83.31 71 VAL A CA 1
ATOM 531 C C . VAL A 1 71 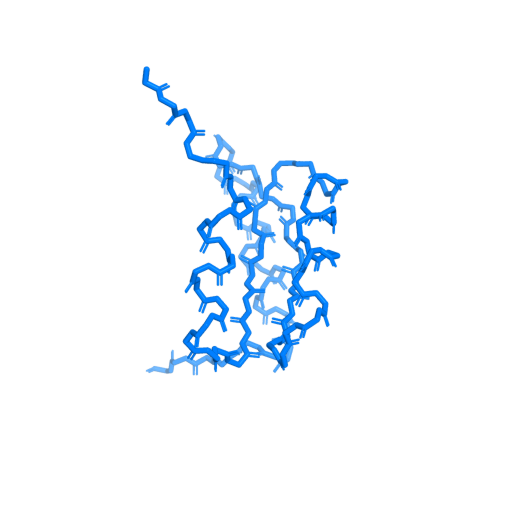? -7.114 -10.077 -0.802 1.00 83.31 71 VAL A C 1
ATOM 533 O O . VAL A 1 71 ? -6.819 -11.191 -1.244 1.00 83.31 71 VAL A O 1
ATOM 536 N N . PRO A 1 72 ? -8.396 -9.679 -0.698 1.00 79.19 72 PRO A N 1
ATOM 537 C CA . PRO A 1 72 ? -9.495 -10.520 -1.145 1.00 79.19 72 PRO A CA 1
ATOM 538 C C . PRO A 1 72 ? -9.424 -10.714 -2.663 1.00 79.19 72 PRO A C 1
ATOM 540 O O . PRO A 1 72 ? -9.312 -9.755 -3.426 1.00 79.19 72 PRO A O 1
ATOM 543 N N . ARG A 1 73 ? -9.493 -11.973 -3.105 1.00 75.69 73 ARG A N 1
ATOM 544 C CA . ARG A 1 73 ? -9.494 -12.344 -4.524 1.00 75.69 73 ARG A CA 1
ATOM 545 C C . ARG A 1 73 ? -10.939 -12.540 -4.971 1.00 75.69 73 ARG A C 1
ATOM 547 O O . ARG A 1 73 ? -11.611 -13.444 -4.478 1.00 75.69 73 ARG A O 1
ATOM 554 N N . SER A 1 74 ? -11.425 -11.696 -5.876 1.00 63.44 74 SER A N 1
ATOM 555 C CA . SER A 1 74 ? -12.694 -11.943 -6.563 1.00 63.44 74 SER A CA 1
ATOM 556 C C . SER A 1 74 ? -12.454 -12.967 -7.672 1.00 63.44 74 SER A C 1
ATOM 558 O O . SER A 1 74 ? -11.646 -12.708 -8.567 1.00 63.44 74 SER A O 1
ATOM 560 N N . TYR A 1 75 ? -13.107 -14.121 -7.560 1.00 50.34 75 TYR A N 1
ATOM 561 C CA . TYR A 1 75 ? -13.162 -15.162 -8.590 1.00 50.34 75 TYR A CA 1
ATOM 562 C C . TYR A 1 75 ? -14.085 -14.761 -9.745 1.00 50.34 75 TYR A C 1
ATOM 564 O O . TYR A 1 75 ? -15.061 -14.023 -9.474 1.00 50.34 75 TYR A O 1
#

Foldseek 3Di:
DDPPPPLVVVVVVLVVVDQEDEQEEQDQVVSVVSVVSCVVGPHHYHYFNADPVDPVRVVVRVVVLVPDPSDDDDD